Protein AF-A0A9W8Z5F9-F1 (afdb_monomer_lite)

pLDDT: mean 72.18, std 19.33, range [42.44, 94.44]

Structure (mmCIF, N/CA/C/O backbone):
data_AF-A0A9W8Z5F9-F1
#
_entry.id   AF-A0A9W8Z5F9-F1
#
loop_
_atom_site.group_PDB
_atom_site.id
_atom_site.type_symbol
_atom_site.label_atom_id
_atom_site.label_alt_id
_atom_site.label_comp_id
_atom_site.label_asym_id
_atom_site.label_entity_id
_atom_site.label_seq_id
_atom_site.pdbx_PDB_ins_code
_atom_site.Cartn_x
_atom_site.Cartn_y
_atom_site.Cartn_z
_atom_site.occupancy
_atom_site.B_iso_or_equiv
_atom_site.auth_seq_id
_atom_site.auth_comp_id
_atom_site.auth_asym_id
_atom_site.auth_atom_id
_atom_site.pdbx_PDB_model_num
ATOM 1 N N . MET A 1 1 ? -26.462 -37.529 24.131 1.00 51.88 1 MET A N 1
ATOM 2 C CA . MET A 1 1 ? -26.374 -37.390 22.656 1.00 51.88 1 MET A CA 1
ATOM 3 C C . MET A 1 1 ? -26.572 -35.960 22.132 1.00 51.88 1 MET A C 1
ATOM 5 O O . MET A 1 1 ? -26.348 -35.757 20.954 1.00 51.88 1 MET A O 1
ATOM 9 N N . HIS A 1 2 ? -26.964 -34.964 22.943 1.00 52.91 2 HIS A N 1
ATOM 10 C CA . HIS A 1 2 ? -27.103 -33.568 22.470 1.00 52.91 2 HIS A CA 1
ATOM 11 C C . HIS A 1 2 ? -25.850 -32.705 22.719 1.00 52.91 2 HIS A C 1
ATOM 13 O O . HIS A 1 2 ? -25.599 -31.767 21.977 1.00 52.91 2 HIS A O 1
ATOM 19 N N . LEU A 1 3 ? -25.014 -33.065 23.702 1.00 50.72 3 LEU A N 1
ATOM 20 C CA . LEU A 1 3 ? -23.769 -32.345 24.017 1.00 50.72 3 LEU A CA 1
ATOM 21 C C . LEU A 1 3 ? -22.695 -32.469 22.919 1.00 50.72 3 LEU A C 1
ATOM 23 O O . LEU A 1 3 ? -21.922 -31.542 22.722 1.00 50.72 3 LEU A O 1
ATOM 27 N N . LEU A 1 4 ? -22.688 -33.573 22.163 1.00 56.56 4 LEU A N 1
ATOM 28 C CA . LEU A 1 4 ? -21.730 -33.795 21.068 1.00 56.56 4 LEU A CA 1
ATOM 29 C C . LEU A 1 4 ? -22.001 -32.893 19.851 1.00 56.56 4 LEU A C 1
ATOM 31 O O . LEU A 1 4 ? -21.069 -32.516 19.148 1.00 56.56 4 LEU A O 1
ATOM 35 N N . LEU A 1 5 ? -23.263 -32.510 19.626 1.00 57.56 5 LEU A N 1
ATOM 36 C CA . LEU A 1 5 ? -23.649 -31.598 18.543 1.00 57.56 5 LEU A CA 1
ATOM 37 C C . LEU A 1 5 ? -23.228 -30.152 18.844 1.00 57.56 5 LEU A C 1
ATOM 39 O O . LEU A 1 5 ? -22.833 -29.426 17.936 1.00 57.56 5 LEU A O 1
ATOM 43 N N . VAL A 1 6 ? -23.249 -29.753 20.120 1.00 59.44 6 VAL A N 1
ATOM 44 C CA . VAL A 1 6 ? -22.841 -28.407 20.561 1.00 59.44 6 VAL A CA 1
ATOM 45 C C . VAL A 1 6 ? -21.332 -28.197 20.384 1.00 59.44 6 VAL A C 1
ATOM 47 O O . VAL A 1 6 ? -20.910 -27.123 19.965 1.00 59.44 6 VAL A O 1
ATOM 50 N N . SER A 1 7 ? -20.517 -29.232 20.615 1.00 55.00 7 SER A N 1
ATOM 51 C CA . SER A 1 7 ? -19.066 -29.183 20.383 1.00 55.00 7 SER A CA 1
ATOM 52 C C . SER A 1 7 ? -18.693 -29.090 18.899 1.00 55.00 7 SER A C 1
ATOM 54 O O . SER A 1 7 ? -17.702 -28.449 18.563 1.00 55.00 7 SER A O 1
ATOM 56 N N . LEU A 1 8 ? -19.494 -29.683 18.005 1.00 57.38 8 LEU A N 1
ATOM 57 C CA . LEU A 1 8 ? -19.248 -29.635 16.560 1.00 57.38 8 LEU A CA 1
ATOM 58 C C . LEU A 1 8 ? -19.583 -28.258 15.957 1.00 57.38 8 LEU A C 1
ATOM 60 O O . LEU A 1 8 ? -18.901 -27.804 15.044 1.00 57.38 8 LEU A O 1
ATOM 64 N N . LEU A 1 9 ? -20.585 -27.561 16.503 1.00 57.22 9 LEU A N 1
ATOM 65 C CA . LEU A 1 9 ? -20.973 -26.213 16.066 1.00 57.22 9 LEU A CA 1
ATOM 66 C C . LEU A 1 9 ? -19.953 -25.130 16.458 1.00 57.22 9 LEU A C 1
ATOM 68 O O . LEU A 1 9 ? -19.829 -24.132 15.752 1.00 57.22 9 LEU A O 1
ATOM 72 N N . LEU A 1 10 ? -19.193 -25.327 17.540 1.00 56.69 10 LEU A N 1
ATOM 73 C CA . LEU A 1 10 ? -18.171 -24.371 17.990 1.00 56.69 10 LEU A CA 1
ATOM 74 C C . LEU A 1 10 ? -16.833 -24.509 17.234 1.00 56.69 10 LEU A C 1
ATOM 76 O O . LEU A 1 10 ? -15.991 -23.618 17.305 1.00 56.69 10 LEU A O 1
ATOM 80 N N . ALA A 1 11 ? -16.656 -25.601 16.480 1.00 54.75 11 ALA A N 1
ATOM 81 C CA . ALA A 1 11 ? -15.478 -25.874 15.657 1.00 54.75 11 ALA A CA 1
ATOM 82 C C . ALA A 1 11 ? -15.567 -25.290 14.236 1.00 54.75 11 ALA A C 1
ATOM 84 O O . ALA A 1 11 ? -14.643 -25.475 13.443 1.00 54.75 11 ALA A O 1
ATOM 85 N N . VAL A 1 12 ? -16.620 -24.523 13.918 1.00 59.75 12 VAL A N 1
ATOM 86 C CA . VAL A 1 12 ? -16.607 -23.582 12.785 1.00 59.75 12 VAL A CA 1
ATOM 87 C C . VAL A 1 12 ? -15.735 -22.389 13.185 1.00 59.75 12 VAL A C 1
ATOM 89 O O . VAL A 1 12 ? -16.183 -21.251 13.330 1.00 59.75 12 VAL A O 1
ATOM 92 N N . ALA A 1 13 ? -14.468 -22.701 13.458 1.00 56.81 13 ALA A N 1
ATOM 93 C CA . ALA A 1 13 ? -13.400 -21.754 13.634 1.00 56.81 13 ALA A CA 1
ATOM 94 C C . ALA A 1 13 ? -13.465 -20.815 12.438 1.00 56.81 13 ALA A C 1
ATOM 96 O O . ALA A 1 13 ? -13.496 -21.245 11.283 1.00 56.81 13 ALA A O 1
ATOM 97 N N . ARG A 1 14 ? -13.574 -19.528 12.743 1.00 58.22 14 ARG A N 1
ATOM 98 C CA . ARG A 1 14 ? -13.502 -18.449 11.774 1.00 58.22 14 ARG A CA 1
ATOM 99 C C . ARG A 1 14 ? -12.182 -18.624 11.020 1.00 58.22 14 ARG A C 1
ATOM 101 O O . ARG A 1 14 ? -11.148 -18.179 11.502 1.00 58.22 14 ARG A O 1
ATOM 108 N N . LEU A 1 15 ? -12.206 -19.275 9.857 1.00 53.12 15 LEU A N 1
ATOM 109 C CA . LEU A 1 15 ? -11.176 -19.085 8.846 1.00 53.12 15 LEU A CA 1
ATOM 110 C C . LEU A 1 15 ? -11.354 -17.643 8.376 1.00 53.12 15 LEU A C 1
ATOM 112 O O . LEU A 1 15 ? -12.019 -17.367 7.381 1.00 53.12 15 LEU A O 1
ATOM 116 N N . THR A 1 16 ? -10.828 -16.693 9.145 1.00 55.25 16 THR A N 1
ATOM 117 C CA . THR A 1 16 ? -10.480 -15.399 8.586 1.00 55.25 16 THR A CA 1
ATOM 118 C C . THR A 1 16 ? -9.323 -15.710 7.658 1.00 55.25 16 THR A C 1
ATOM 120 O O . THR A 1 16 ? -8.189 -15.853 8.109 1.00 55.25 16 THR A O 1
ATOM 123 N N . ALA A 1 17 ? -9.623 -15.934 6.378 1.00 56.25 17 ALA A N 1
ATOM 124 C CA . ALA A 1 17 ? -8.596 -15.860 5.360 1.00 56.25 17 ALA A CA 1
ATOM 125 C C . ALA A 1 17 ? -7.916 -14.508 5.581 1.00 56.25 17 ALA A C 1
ATOM 127 O O . ALA A 1 17 ? -8.574 -13.471 5.472 1.00 56.25 17 ALA A O 1
ATOM 128 N N . ALA A 1 18 ? -6.657 -14.525 6.019 1.00 58.38 18 ALA A N 1
ATOM 129 C CA . ALA A 1 18 ? -5.832 -13.337 5.980 1.00 58.38 18 ALA A CA 1
ATOM 130 C C . ALA A 1 18 ? -5.768 -12.978 4.499 1.00 58.38 18 ALA A C 1
ATOM 132 O O . ALA A 1 18 ? -5.139 -13.670 3.704 1.00 58.38 18 ALA A O 1
ATOM 133 N N . THR A 1 19 ? -6.581 -12.009 4.094 1.00 67.88 19 THR A N 1
ATOM 134 C CA . THR A 1 19 ? -6.520 -11.487 2.742 1.00 67.88 19 THR A CA 1
ATOM 135 C C . THR A 1 19 ? -5.245 -10.677 2.704 1.00 67.88 19 THR A C 1
ATOM 137 O O . THR A 1 19 ? -5.219 -9.570 3.247 1.00 67.88 19 THR A O 1
ATOM 140 N N . ASP A 1 20 ? -4.194 -11.259 2.138 1.00 82.19 20 ASP A N 1
ATOM 141 C CA . ASP A 1 20 ? -2.972 -10.530 1.842 1.00 82.19 20 ASP A CA 1
ATOM 142 C C . ASP A 1 20 ? -3.344 -9.275 1.045 1.00 82.19 20 ASP A C 1
ATOM 144 O O . ASP A 1 20 ? -4.015 -9.340 0.009 1.00 82.19 20 ASP A O 1
ATOM 148 N N . ILE A 1 21 ? -2.992 -8.111 1.590 1.00 91.31 21 ILE A N 1
ATOM 149 C CA . ILE A 1 21 ? -3.290 -6.820 0.976 1.00 91.31 21 ILE A CA 1
ATOM 150 C C . ILE A 1 21 ? -2.094 -6.415 0.127 1.00 91.31 21 ILE A C 1
ATOM 152 O O . ILE A 1 21 ? -0.997 -6.272 0.648 1.00 91.31 21 ILE A O 1
ATOM 156 N N . SER A 1 22 ? -2.308 -6.200 -1.166 1.00 94.12 22 SER A N 1
ATOM 157 C CA . SER A 1 22 ? -1.340 -5.613 -2.095 1.00 94.12 22 SER A CA 1
ATOM 158 C C . SER A 1 22 ? -1.795 -4.213 -2.519 1.00 94.12 22 SER A C 1
ATOM 160 O O . SER A 1 22 ? -2.928 -3.803 -2.254 1.00 94.12 22 SER A O 1
ATOM 162 N N . LEU A 1 23 ? -0.956 -3.480 -3.255 1.00 92.50 23 LEU A N 1
ATOM 163 C CA . LEU A 1 23 ? -1.365 -2.207 -3.871 1.00 92.50 23 LEU A CA 1
ATOM 164 C C . LEU A 1 23 ? -2.527 -2.396 -4.860 1.00 92.50 23 LEU A C 1
ATOM 166 O O . LEU A 1 23 ? -3.389 -1.526 -4.995 1.00 92.50 23 LEU A O 1
ATOM 170 N N . SER A 1 24 ? -2.599 -3.562 -5.503 1.00 92.81 24 SER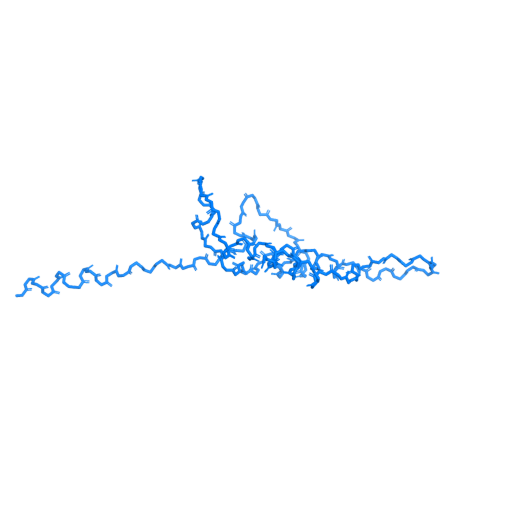 A N 1
ATOM 171 C CA . SER A 1 24 ? -3.721 -3.933 -6.355 1.00 92.81 24 SER A CA 1
ATOM 172 C C . SER A 1 24 ? -5.019 -4.185 -5.588 1.00 92.81 24 SER A C 1
ATOM 174 O O . SER A 1 24 ? -6.066 -4.226 -6.218 1.00 92.81 24 SER A O 1
ATOM 176 N N . SER A 1 25 ? -5.026 -4.309 -4.258 1.00 92.06 25 SER A N 1
ATOM 177 C CA . SER A 1 25 ? -6.265 -4.483 -3.483 1.00 92.06 25 SER A CA 1
ATOM 178 C C . SER A 1 25 ? -7.121 -3.214 -3.392 1.00 92.06 25 SER A C 1
ATOM 180 O O . SER A 1 25 ? -8.317 -3.311 -3.109 1.00 92.06 25 SER A O 1
ATOM 182 N N . PHE A 1 26 ? -6.552 -2.041 -3.672 1.00 90.75 26 PHE A N 1
ATOM 183 C CA . PHE A 1 26 ? -7.230 -0.751 -3.544 1.00 90.75 26 PHE A CA 1
ATOM 184 C C . PHE A 1 26 ? -7.946 -0.327 -4.833 1.00 90.75 26 PHE A C 1
ATOM 186 O O . PHE A 1 26 ? -7.565 -0.704 -5.941 1.00 90.75 26 PHE A O 1
ATOM 193 N N . THR A 1 27 ? -9.015 0.460 -4.687 1.00 89.88 27 THR A N 1
ATOM 194 C CA . THR A 1 27 ? -9.774 1.034 -5.808 1.00 89.88 27 THR A CA 1
ATOM 195 C C . THR A 1 27 ? -9.711 2.562 -5.784 1.00 89.88 27 THR A C 1
ATOM 197 O O . THR A 1 27 ? -9.930 3.132 -4.713 1.00 89.88 27 THR A O 1
ATOM 200 N N . PRO A 1 28 ? -9.515 3.231 -6.938 1.00 89.69 28 PRO A N 1
ATOM 201 C CA . PRO A 1 28 ? -9.401 2.663 -8.290 1.00 89.69 28 PRO A CA 1
ATOM 202 C C . PRO A 1 28 ? -8.083 1.906 -8.528 1.00 89.69 28 PRO A C 1
ATOM 204 O O . PRO A 1 28 ? -7.086 2.157 -7.857 1.00 89.69 28 PRO A O 1
ATOM 207 N N . ARG A 1 29 ? -8.106 0.957 -9.472 1.00 91.00 29 ARG A N 1
ATOM 208 C CA . ARG A 1 29 ? -6.945 0.131 -9.843 1.00 91.00 29 ARG A CA 1
ATOM 209 C C . ARG A 1 29 ? -6.185 0.765 -11.004 1.00 91.00 29 ARG A C 1
ATOM 211 O O . ARG A 1 29 ? -6.775 1.494 -11.798 1.00 91.00 29 ARG A O 1
ATOM 218 N N . ILE A 1 30 ? -4.891 0.475 -11.084 1.00 88.19 30 ILE A N 1
ATOM 219 C CA . ILE A 1 30 ? -4.030 0.881 -12.195 1.00 88.19 30 ILE A CA 1
ATOM 220 C C . ILE A 1 30 ? -3.817 -0.337 -13.093 1.00 88.19 30 ILE A C 1
ATOM 222 O O . ILE A 1 30 ? -3.421 -1.401 -12.620 1.00 88.19 30 ILE A O 1
ATOM 226 N N . ASP A 1 31 ? -4.065 -0.160 -14.386 1.00 87.25 31 ASP A N 1
ATOM 227 C CA . ASP A 1 31 ? -3.857 -1.169 -15.424 1.00 87.25 31 ASP A CA 1
ATOM 228 C C . ASP A 1 31 ? -2.714 -0.755 -16.361 1.00 87.25 31 ASP A C 1
ATOM 230 O O . ASP A 1 31 ? -2.258 0.388 -16.340 1.00 87.25 31 ASP A O 1
ATOM 234 N N . ASN A 1 32 ? -2.263 -1.683 -17.212 1.00 87.31 32 ASN A N 1
ATOM 235 C CA . ASN A 1 32 ? -1.166 -1.478 -18.174 1.00 87.31 32 ASN A CA 1
ATOM 236 C C . ASN A 1 32 ? 0.170 -1.079 -17.526 1.00 87.31 32 ASN A C 1
ATOM 238 O O . ASN A 1 32 ? 0.984 -0.394 -18.139 1.00 87.31 32 ASN A O 1
ATOM 242 N N . LEU A 1 33 ? 0.401 -1.538 -16.294 1.00 85.00 33 LEU A N 1
ATOM 243 C CA . LEU A 1 33 ? 1.688 -1.379 -15.636 1.00 85.00 33 LEU A CA 1
ATOM 244 C C . LEU A 1 33 ? 2.763 -2.199 -16.364 1.00 85.00 33 LEU A C 1
ATOM 246 O O . LEU A 1 33 ? 2.510 -3.374 -16.698 1.00 85.00 33 LEU A O 1
ATOM 250 N N . PRO A 1 34 ? 3.958 -1.620 -16.544 1.00 86.38 34 PRO A N 1
ATOM 251 C CA . PRO A 1 34 ? 5.127 -2.363 -16.975 1.00 86.38 34 PRO A CA 1
ATOM 252 C C . PRO A 1 34 ? 5.441 -3.553 -16.061 1.00 86.38 34 PRO A C 1
ATOM 254 O O . PRO A 1 34 ? 4.921 -3.646 -14.945 1.00 86.38 34 PRO A O 1
ATOM 257 N N . SER A 1 35 ? 6.231 -4.524 -16.529 1.00 84.94 35 SER A N 1
ATOM 258 C CA . SER A 1 35 ? 6.388 -5.790 -15.796 1.00 84.94 35 SER A CA 1
ATOM 259 C C . SER A 1 35 ? 7.004 -5.618 -14.410 1.00 84.94 35 SER A C 1
ATOM 261 O O . SER A 1 35 ? 6.531 -6.279 -13.481 1.00 84.94 35 SER A O 1
ATOM 263 N N . ALA A 1 36 ? 7.990 -4.729 -14.257 1.00 84.06 36 ALA A N 1
ATOM 264 C CA . ALA A 1 36 ? 8.637 -4.463 -12.973 1.00 84.06 36 ALA A CA 1
ATOM 265 C C . ALA A 1 36 ? 7.645 -3.826 -11.986 1.00 84.06 36 ALA A C 1
ATOM 267 O O . ALA A 1 36 ? 7.395 -4.355 -10.899 1.00 84.06 36 ALA A O 1
ATOM 268 N N . CYS A 1 37 ? 6.951 -2.775 -12.426 1.00 85.88 37 CYS A N 1
ATOM 269 C CA . CYS A 1 37 ? 5.897 -2.118 -11.657 1.00 85.88 37 CYS A CA 1
ATOM 270 C C . CYS A 1 37 ? 4.754 -3.074 -11.288 1.00 85.88 37 CYS A C 1
ATOM 272 O O . CYS A 1 37 ? 4.235 -3.032 -10.174 1.00 85.88 37 CYS A O 1
ATOM 274 N N . ARG A 1 38 ? 4.346 -3.956 -12.211 1.00 90.44 38 ARG A N 1
ATOM 275 C CA . ARG A 1 38 ? 3.256 -4.917 -11.994 1.00 90.44 38 ARG A CA 1
ATOM 276 C C . ARG A 1 38 ? 3.612 -5.957 -10.938 1.00 90.44 38 ARG A C 1
ATOM 278 O O . ARG A 1 38 ? 2.730 -6.344 -10.168 1.00 90.44 38 ARG A O 1
ATOM 285 N N . ALA A 1 39 ? 4.870 -6.396 -10.893 1.00 90.12 39 ALA A N 1
ATOM 286 C CA . ALA A 1 39 ? 5.346 -7.282 -9.839 1.00 90.12 39 ALA A CA 1
ATOM 287 C C . ALA A 1 39 ? 5.138 -6.616 -8.473 1.00 90.12 39 ALA A C 1
ATOM 289 O O . ALA A 1 39 ? 4.369 -7.129 -7.668 1.00 90.12 39 ALA A O 1
ATOM 290 N N . VAL A 1 40 ? 5.681 -5.411 -8.271 1.00 91.25 40 VAL A N 1
ATOM 291 C CA . VAL A 1 40 ? 5.515 -4.647 -7.021 1.00 91.25 40 VAL A CA 1
ATOM 292 C C . VAL A 1 40 ? 4.040 -4.386 -6.700 1.00 91.25 40 VAL A C 1
ATOM 294 O O . VAL A 1 40 ? 3.603 -4.578 -5.569 1.00 91.25 40 VAL A O 1
ATOM 297 N N . TYR A 1 41 ? 3.241 -4.007 -7.698 1.00 92.12 41 TYR A N 1
ATOM 298 C CA . TYR A 1 41 ? 1.823 -3.684 -7.533 1.00 92.12 41 TYR A CA 1
ATOM 299 C C . TYR A 1 41 ? 0.973 -4.864 -7.031 1.00 92.12 41 TYR A C 1
ATOM 301 O O . TYR A 1 41 ? -0.055 -4.666 -6.380 1.00 92.12 41 TYR A O 1
ATOM 309 N N . THR A 1 42 ? 1.391 -6.097 -7.326 1.00 92.75 42 THR A N 1
ATOM 310 C CA . THR A 1 42 ? 0.672 -7.323 -6.943 1.00 92.75 42 THR A CA 1
ATOM 311 C C . THR A 1 42 ? 1.303 -8.070 -5.770 1.00 92.75 42 THR A C 1
ATOM 313 O O . THR A 1 42 ? 0.695 -9.015 -5.269 1.00 92.75 42 THR A O 1
ATOM 316 N N . THR A 1 43 ? 2.459 -7.620 -5.285 1.00 92.88 43 THR A N 1
ATOM 317 C CA . THR A 1 43 ? 3.121 -8.182 -4.106 1.00 92.88 43 THR A CA 1
ATOM 318 C C . THR A 1 43 ? 2.307 -7.910 -2.832 1.00 92.88 43 THR A C 1
ATOM 320 O O . THR A 1 43 ? 1.884 -6.770 -2.608 1.00 92.88 43 THR A O 1
ATOM 323 N N . PRO A 1 44 ? 2.086 -8.930 -1.980 1.00 94.00 44 PRO A N 1
ATOM 324 C CA . PRO A 1 44 ? 1.555 -8.747 -0.633 1.00 94.00 44 PRO A CA 1
ATOM 325 C C . PRO A 1 44 ? 2.373 -7.748 0.194 1.00 94.00 44 PRO A C 1
ATOM 327 O O . PRO A 1 44 ? 3.600 -7.797 0.216 1.00 94.00 44 PRO A O 1
ATOM 330 N N . ILE A 1 45 ? 1.695 -6.854 0.907 1.00 93.81 45 ILE A N 1
ATOM 331 C CA . ILE A 1 45 ? 2.317 -5.928 1.851 1.00 93.81 45 ILE A CA 1
ATOM 332 C C . ILE A 1 45 ? 2.399 -6.631 3.206 1.00 93.81 45 ILE A C 1
ATOM 334 O O . ILE A 1 45 ? 1.419 -6.711 3.951 1.00 93.81 45 ILE A O 1
ATOM 338 N N . ASP A 1 46 ? 3.588 -7.137 3.522 1.00 91.19 46 ASP A N 1
ATOM 339 C CA . ASP A 1 46 ? 3.859 -7.840 4.774 1.00 91.19 46 ASP A CA 1
ATOM 340 C C . ASP A 1 46 ? 3.435 -7.030 6.005 1.00 91.19 46 ASP A C 1
ATOM 342 O O . ASP A 1 46 ? 3.886 -5.902 6.216 1.00 91.19 46 ASP A O 1
ATOM 346 N N . GLY A 1 47 ? 2.640 -7.655 6.873 1.00 90.62 47 GLY A N 1
ATOM 347 C CA . GLY A 1 47 ? 2.198 -7.061 8.136 1.00 90.62 47 GLY A CA 1
ATOM 348 C C . GLY A 1 47 ? 0.917 -6.233 8.037 1.00 90.62 47 GLY A C 1
ATOM 349 O O . GLY A 1 47 ? 0.428 -5.794 9.074 1.00 90.62 47 GLY A O 1
ATOM 350 N N . CYS A 1 48 ? 0.352 -6.057 6.841 1.00 92.50 48 CYS A N 1
ATOM 351 C CA . CYS A 1 48 ? -0.955 -5.436 6.661 1.00 92.50 48 CYS A CA 1
ATOM 352 C C . CYS A 1 48 ? -2.084 -6.470 6.596 1.00 92.50 48 CYS A C 1
ATOM 354 O O . CYS A 1 48 ? -2.005 -7.464 5.876 1.00 92.50 48 CYS A O 1
ATOM 356 N N . ALA A 1 49 ? -3.181 -6.188 7.292 1.00 91.12 49 ALA A N 1
ATOM 357 C CA . ALA A 1 49 ? -4.443 -6.905 7.191 1.00 91.12 49 ALA A CA 1
ATOM 358 C C . ALA A 1 49 ? -5.548 -5.980 6.659 1.00 91.12 49 ALA A C 1
ATOM 360 O O . ALA A 1 49 ? -5.480 -4.759 6.768 1.00 91.12 49 ALA A O 1
ATOM 361 N N . ALA A 1 50 ? -6.636 -6.552 6.133 1.00 89.44 50 ALA A N 1
ATOM 362 C CA . ALA A 1 50 ? -7.780 -5.765 5.652 1.00 89.44 50 ALA A CA 1
ATOM 363 C C . ALA A 1 50 ? -8.365 -4.821 6.721 1.00 89.44 50 ALA A C 1
ATOM 365 O O . ALA A 1 50 ? -8.884 -3.753 6.401 1.00 89.44 50 ALA A O 1
ATOM 366 N N . THR A 1 51 ? -8.274 -5.202 7.998 1.00 89.75 51 THR A N 1
ATOM 367 C CA . THR A 1 51 ? -8.751 -4.396 9.126 1.00 89.75 51 THR A CA 1
ATOM 368 C C . THR A 1 51 ? -7.956 -3.111 9.330 1.00 89.75 51 THR A C 1
ATOM 370 O O . THR A 1 51 ? -8.522 -2.158 9.856 1.00 89.75 51 THR A O 1
ATOM 373 N N . ASP A 1 52 ? -6.697 -3.048 8.879 1.00 91.88 52 ASP A N 1
ATOM 374 C CA . ASP A 1 52 ? -5.881 -1.826 8.922 1.00 91.88 52 ASP A CA 1
ATOM 375 C C . ASP A 1 52 ? -6.411 -0.730 7.983 1.00 91.88 52 ASP A C 1
ATOM 377 O O . ASP A 1 52 ? -6.070 0.437 8.154 1.00 91.88 52 ASP A O 1
ATOM 381 N N . PHE A 1 53 ? -7.265 -1.092 7.017 1.00 91.06 53 PHE A N 1
ATOM 382 C CA . PHE A 1 53 ? -7.844 -0.185 6.018 1.00 91.06 53 PHE A CA 1
ATOM 383 C C . PHE A 1 53 ? -9.361 -0.006 6.168 1.00 91.06 53 PHE A C 1
ATOM 385 O O . PHE A 1 53 ? -10.015 0.564 5.291 1.00 91.06 53 PHE A O 1
ATOM 392 N N . ALA A 1 54 ? -9.954 -0.496 7.260 1.00 90.44 54 ALA A N 1
ATOM 393 C CA . ALA A 1 54 ? -11.362 -0.248 7.542 1.00 90.44 54 ALA A CA 1
ATOM 394 C C . ALA A 1 54 ? -11.604 1.247 7.824 1.00 90.44 54 ALA A C 1
ATOM 396 O O . ALA A 1 54 ? -10.734 1.959 8.324 1.00 90.44 54 ALA A O 1
ATOM 397 N N . ALA A 1 55 ? -12.805 1.743 7.521 1.00 90.06 55 ALA A N 1
ATOM 398 C CA . ALA A 1 55 ? -13.141 3.142 7.769 1.00 90.06 55 ALA A CA 1
ATOM 399 C C . ALA A 1 55 ? -12.974 3.494 9.261 1.00 90.06 55 ALA A C 1
ATOM 401 O O . ALA A 1 55 ? -13.580 2.861 10.125 1.00 90.06 55 ALA A O 1
ATOM 402 N N . GLY A 1 56 ? -12.156 4.509 9.551 1.00 91.06 56 GLY A N 1
ATOM 403 C CA . GLY A 1 56 ? -11.843 4.933 10.920 1.00 91.06 56 GLY A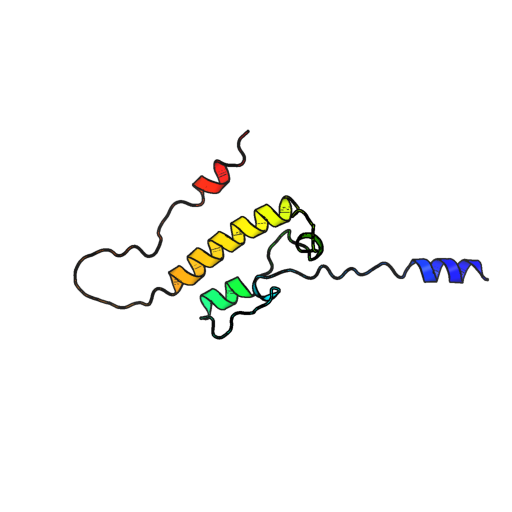 CA 1
ATOM 404 C C . GLY A 1 56 ? -10.820 4.057 11.654 1.00 91.06 56 GLY A C 1
ATOM 405 O O . GLY A 1 56 ? -10.611 4.270 12.846 1.00 91.06 56 GLY A O 1
ATOM 406 N N . ALA A 1 57 ? -10.193 3.088 10.980 1.00 89.56 57 ALA A N 1
ATOM 407 C CA . ALA A 1 57 ? -9.096 2.315 11.547 1.00 89.56 57 ALA A CA 1
ATOM 408 C C . ALA A 1 57 ? -7.801 3.138 11.620 1.00 89.56 57 ALA A C 1
ATOM 410 O O . AL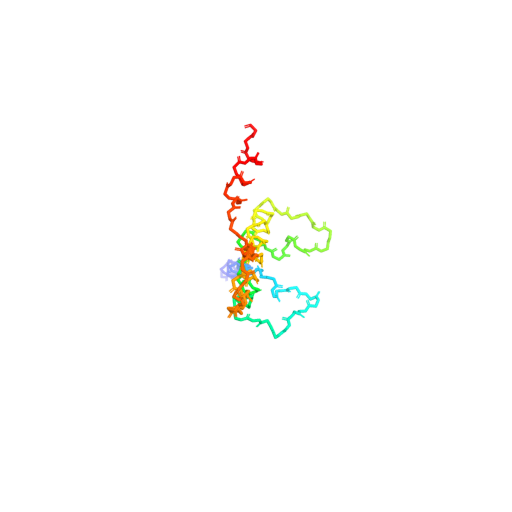A A 1 57 ? -7.540 4.003 10.783 1.00 89.56 57 ALA A O 1
ATOM 411 N N . THR A 1 58 ? -6.970 2.809 12.608 1.00 92.69 58 THR A N 1
ATOM 412 C CA . THR A 1 58 ? -5.561 3.206 12.653 1.00 92.69 58 THR A CA 1
ATOM 413 C C . THR A 1 58 ? -4.734 2.000 12.234 1.00 92.69 58 THR A C 1
ATOM 415 O O . THR A 1 58 ? -4.932 0.915 12.785 1.00 92.69 58 THR A O 1
ATOM 418 N N . CYS A 1 59 ? -3.813 2.178 11.287 1.00 91.06 59 CYS A N 1
ATOM 419 C CA . CYS A 1 59 ? -2.934 1.096 10.858 1.00 91.06 59 CYS A CA 1
ATOM 420 C C . CYS A 1 59 ? -2.088 0.584 12.030 1.00 91.06 59 CYS A C 1
ATOM 422 O O . CYS A 1 59 ? -1.535 1.360 12.814 1.00 91.06 59 CYS A O 1
ATOM 424 N N . SER A 1 60 ? -1.964 -0.735 12.124 1.00 93.19 60 SER A N 1
ATOM 425 C CA . SER A 1 60 ? -1.028 -1.398 13.019 1.00 93.19 60 SER A CA 1
ATOM 426 C C . SER A 1 60 ? 0.417 -1.015 12.692 1.00 93.19 60 SER A C 1
ATOM 428 O O . SER A 1 60 ? 0.761 -0.668 11.559 1.00 93.19 60 SER A O 1
ATOM 430 N N . VAL A 1 61 ? 1.296 -1.117 13.691 1.00 94.31 61 VAL A N 1
ATOM 431 C CA . VAL A 1 61 ? 2.732 -0.823 13.534 1.00 94.31 61 VAL A CA 1
ATOM 432 C C . VAL A 1 61 ? 3.368 -1.732 12.479 1.00 94.31 61 VAL A C 1
ATOM 434 O O . VAL A 1 61 ? 4.213 -1.291 11.705 1.00 94.31 61 VAL A O 1
ATOM 437 N N . GLN A 1 62 ? 2.931 -2.992 12.405 1.00 92.56 62 GLN A N 1
ATOM 438 C CA . GLN A 1 62 ? 3.407 -3.941 11.403 1.00 92.56 62 GLN A CA 1
ATOM 439 C C . GLN A 1 62 ? 3.012 -3.502 9.991 1.00 92.56 62 GLN A C 1
ATOM 441 O O . GLN A 1 62 ? 3.849 -3.540 9.089 1.00 92.56 62 GLN A O 1
ATOM 446 N N . CYS A 1 63 ? 1.775 -3.030 9.811 1.00 93.94 63 CYS A N 1
ATOM 447 C CA . CYS A 1 63 ? 1.324 -2.533 8.520 1.00 93.94 63 CYS A CA 1
ATOM 448 C C . CYS A 1 63 ? 2.064 -1.254 8.113 1.00 93.94 63 CYS A C 1
ATOM 450 O O . CYS A 1 63 ? 2.482 -1.139 6.966 1.00 93.94 63 CYS A O 1
ATOM 452 N N . LEU A 1 64 ? 2.329 -0.331 9.046 1.00 94.44 64 LEU A N 1
ATOM 453 C CA . LEU A 1 64 ? 3.147 0.857 8.768 1.00 94.44 64 LEU A CA 1
ATOM 454 C C . LEU A 1 64 ? 4.552 0.480 8.272 1.00 94.44 64 LEU A C 1
ATOM 456 O O . LEU A 1 64 ? 4.999 0.994 7.248 1.00 94.44 64 LEU A O 1
ATOM 460 N N . ALA A 1 65 ? 5.216 -0.477 8.925 1.00 93.50 65 ALA A N 1
ATOM 461 C CA . ALA A 1 65 ? 6.515 -0.979 8.474 1.00 93.50 65 ALA A CA 1
ATOM 462 C C . ALA A 1 65 ? 6.441 -1.675 7.098 1.00 93.50 65 ALA A C 1
ATOM 464 O O . ALA A 1 65 ? 7.373 -1.590 6.296 1.00 93.50 65 ALA A O 1
ATOM 465 N N . GLY A 1 66 ? 5.339 -2.370 6.800 1.00 92.50 66 GLY A N 1
ATOM 466 C CA . GLY A 1 66 ? 5.056 -2.915 5.469 1.00 92.50 66 GLY A CA 1
ATOM 467 C C . GLY A 1 66 ? 4.903 -1.827 4.404 1.00 92.50 66 GLY A C 1
ATOM 468 O O . GLY A 1 66 ? 5.517 -1.917 3.341 1.00 92.50 66 GLY A O 1
ATOM 469 N N . LEU A 1 67 ? 4.147 -0.771 4.710 1.00 93.50 67 LEU A N 1
ATOM 470 C CA . LEU A 1 67 ? 3.894 0.360 3.813 1.00 93.50 67 LEU A CA 1
ATOM 471 C C . LEU A 1 67 ? 5.172 1.136 3.469 1.00 93.50 67 LEU A C 1
ATOM 473 O O . LEU A 1 67 ? 5.363 1.518 2.316 1.00 93.50 67 LEU A O 1
ATOM 477 N N . VAL A 1 68 ? 6.077 1.319 4.433 1.00 93.38 68 VAL A N 1
ATOM 478 C CA . VAL A 1 68 ? 7.387 1.935 4.168 1.00 93.38 68 VAL A CA 1
ATOM 479 C C . VAL A 1 68 ? 8.200 1.074 3.198 1.00 93.38 68 VAL A C 1
ATOM 481 O O . VAL A 1 68 ? 8.717 1.583 2.204 1.00 93.38 68 VAL A O 1
ATOM 484 N N . ARG A 1 69 ? 8.265 -0.244 3.431 1.00 91.50 69 ARG A N 1
ATOM 485 C CA . ARG A 1 69 ? 9.019 -1.174 2.574 1.00 91.50 69 ARG A CA 1
ATOM 486 C C . ARG A 1 69 ? 8.476 -1.227 1.147 1.00 91.50 69 ARG A C 1
ATOM 488 O O . ARG A 1 69 ? 9.254 -1.095 0.206 1.00 91.50 69 ARG A O 1
ATOM 495 N N . ILE A 1 70 ? 7.160 -1.367 0.970 1.00 92.19 70 ILE A N 1
ATOM 496 C CA . ILE A 1 70 ? 6.570 -1.395 -0.377 1.00 92.19 70 ILE A CA 1
ATOM 497 C C . ILE A 1 70 ? 6.720 -0.040 -1.083 1.00 92.19 70 ILE A C 1
ATOM 499 O O . ILE A 1 70 ? 6.880 -0.010 -2.299 1.00 92.19 70 ILE A O 1
ATOM 503 N N . GLY A 1 71 ? 6.748 1.076 -0.343 1.00 89.19 71 GLY A N 1
ATOM 504 C CA . GLY A 1 71 ? 7.039 2.402 -0.894 1.00 89.19 71 GLY A CA 1
ATOM 505 C C . GLY A 1 71 ? 8.426 2.487 -1.536 1.00 89.19 71 GLY A C 1
ATOM 506 O O . GLY A 1 71 ? 8.569 3.058 -2.616 1.00 89.19 71 GLY A O 1
ATOM 507 N N . VAL A 1 72 ? 9.430 1.845 -0.930 1.00 87.31 72 VAL A N 1
ATOM 508 C CA . VAL A 1 72 ? 10.766 1.711 -1.530 1.00 87.31 72 VAL A CA 1
ATOM 509 C C . VAL A 1 72 ? 10.698 0.885 -2.811 1.00 87.31 72 VAL A C 1
ATOM 511 O O . VAL A 1 72 ? 11.213 1.322 -3.834 1.00 87.31 72 VAL A O 1
ATOM 514 N N . SER A 1 73 ? 10.007 -0.258 -2.792 1.00 85.94 73 SER A N 1
ATOM 515 C CA . SER A 1 73 ? 9.859 -1.108 -3.980 1.00 85.94 73 SER A CA 1
ATOM 516 C C . SER A 1 73 ? 9.120 -0.420 -5.127 1.00 85.94 73 SER A C 1
ATOM 518 O O . SER A 1 73 ? 9.427 -0.674 -6.285 1.00 85.94 73 SER A O 1
ATOM 520 N N . VAL A 1 74 ? 8.147 0.449 -4.834 1.00 87.81 74 VAL A N 1
ATOM 521 C CA . VAL A 1 74 ? 7.479 1.260 -5.863 1.00 87.81 74 VAL A CA 1
ATOM 522 C C . VAL A 1 74 ? 8.467 2.231 -6.488 1.00 87.81 74 VAL A C 1
ATOM 524 O O . VAL A 1 74 ? 8.466 2.382 -7.699 1.00 87.81 74 VAL A O 1
ATOM 527 N N . LYS A 1 75 ? 9.330 2.867 -5.697 1.00 83.19 75 LYS A N 1
ATOM 528 C CA . LYS A 1 75 ? 10.350 3.758 -6.248 1.00 83.19 75 LYS A CA 1
ATOM 529 C C . LYS A 1 75 ? 11.314 2.982 -7.153 1.00 83.19 75 LYS A C 1
ATOM 531 O O . LYS A 1 75 ? 11.419 3.288 -8.332 1.00 83.19 75 LYS A O 1
ATOM 536 N N . THR A 1 76 ? 11.899 1.898 -6.645 1.00 77.00 76 THR A N 1
ATOM 537 C CA . THR A 1 76 ? 12.890 1.115 -7.398 1.00 77.00 76 THR A CA 1
ATOM 538 C C . THR A 1 76 ? 12.296 0.409 -8.612 1.00 77.00 76 THR A C 1
ATOM 540 O O . THR A 1 76 ? 12.882 0.441 -9.677 1.00 77.00 76 THR A O 1
ATOM 543 N N . GLY A 1 77 ? 11.111 -0.197 -8.499 1.00 73.19 77 GLY A N 1
ATOM 544 C CA . GLY A 1 77 ? 10.496 -0.927 -9.612 1.00 73.19 77 GLY A CA 1
ATOM 545 C C . GLY A 1 77 ? 10.026 -0.028 -10.758 1.00 73.19 77 GLY A C 1
ATOM 546 O O . GLY A 1 77 ? 9.749 -0.533 -11.840 1.00 73.19 77 GLY A O 1
ATOM 547 N N . PHE A 1 78 ? 9.903 1.279 -10.519 1.00 68.94 78 PHE A N 1
ATOM 548 C CA . PHE A 1 78 ? 9.679 2.279 -11.562 1.00 68.94 78 PHE A CA 1
ATOM 549 C C . PHE A 1 78 ? 11.001 2.891 -12.059 1.00 68.94 78 PHE A C 1
ATOM 551 O O . PHE A 1 78 ? 11.068 3.270 -13.224 1.00 68.94 78 PHE A O 1
ATOM 558 N N . ASP A 1 79 ? 12.047 2.923 -11.226 1.00 62.78 79 ASP A N 1
ATOM 559 C CA . ASP A 1 79 ? 13.404 3.334 -11.615 1.00 62.78 79 ASP A CA 1
ATOM 560 C C . ASP A 1 79 ? 14.110 2.264 -12.484 1.00 62.78 79 ASP A C 1
ATOM 562 O O . ASP A 1 79 ? 14.814 2.616 -13.426 1.00 62.78 79 ASP A O 1
ATOM 566 N N . A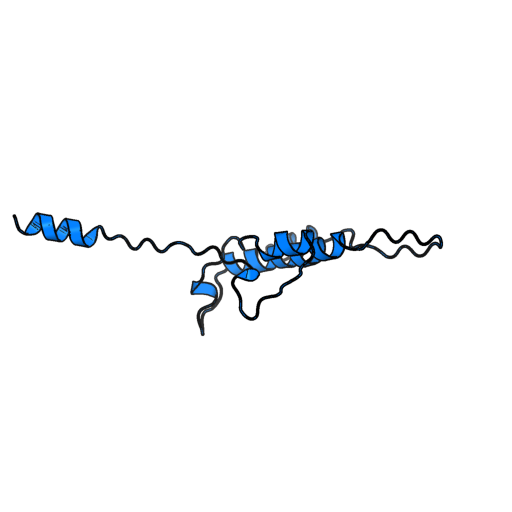SP A 1 80 ? 13.868 0.967 -12.248 1.00 55.91 80 ASP A N 1
ATOM 567 C CA . ASP A 1 80 ? 14.394 -0.154 -13.055 1.00 55.91 80 ASP A CA 1
ATOM 568 C C . ASP A 1 80 ? 13.838 -0.157 -14.495 1.00 55.91 80 ASP A C 1
ATOM 570 O O . ASP A 1 80 ? 14.411 -0.769 -15.395 1.00 55.91 80 ASP A O 1
ATOM 574 N N . GLU A 1 81 ? 12.714 0.531 -14.717 1.00 54.69 81 GLU A N 1
ATOM 575 C CA . GLU A 1 81 ? 12.100 0.749 -16.030 1.00 54.69 81 GLU A CA 1
ATOM 576 C C . GLU A 1 81 ? 12.495 2.120 -16.626 1.00 54.69 81 GLU A C 1
ATOM 578 O O . GLU A 1 81 ? 11.807 2.659 -17.495 1.00 54.69 81 GLU A O 1
ATOM 583 N N . CYS A 1 82 ? 13.607 2.715 -16.173 1.00 53.47 82 CYS A N 1
ATOM 584 C CA . CYS A 1 82 ? 14.282 3.772 -16.920 1.00 53.47 82 CYS A CA 1
ATOM 585 C C . CYS A 1 82 ? 14.976 3.133 -18.127 1.00 53.47 82 CYS A C 1
ATOM 587 O O . CYS A 1 82 ? 16.073 2.590 -18.029 1.00 53.47 82 CYS A O 1
ATOM 589 N N . ASP A 1 83 ? 14.271 3.160 -19.256 1.00 45.44 83 ASP A N 1
ATOM 590 C CA . ASP A 1 83 ? 14.704 2.654 -20.556 1.00 45.44 83 ASP A CA 1
ATOM 591 C C . ASP A 1 83 ? 16.173 2.994 -20.874 1.00 45.44 83 ASP A C 1
ATOM 593 O O . ASP A 1 83 ? 16.619 4.136 -20.732 1.00 45.44 83 ASP A O 1
ATOM 597 N N . GLU A 1 84 ? 16.887 2.003 -21.413 1.00 48.31 84 GLU A N 1
ATOM 598 C CA . GLU A 1 84 ? 18.219 2.092 -22.019 1.00 48.31 84 GLU A CA 1
ATOM 599 C C . GLU A 1 84 ? 18.225 2.989 -23.279 1.00 48.31 84 GLU A C 1
ATOM 601 O O . GLU A 1 84 ? 18.578 2.557 -24.383 1.00 48.31 84 GLU A O 1
ATOM 606 N N . ARG A 1 85 ? 17.860 4.271 -23.167 1.00 44.50 85 ARG A N 1
ATOM 607 C CA . ARG A 1 85 ? 18.129 5.232 -24.237 1.00 44.50 85 ARG A CA 1
ATOM 608 C C . ARG A 1 85 ? 19.580 5.681 -24.131 1.00 44.50 85 ARG A C 1
ATOM 610 O O . ARG A 1 85 ? 19.927 6.637 -23.452 1.00 44.50 85 ARG A O 1
ATOM 617 N N . SER A 1 86 ? 20.427 4.945 -24.835 1.00 50.69 86 SER A N 1
ATOM 618 C CA . SER A 1 86 ? 21.793 5.337 -25.158 1.00 50.69 86 SER A CA 1
ATOM 619 C C . SER A 1 86 ? 21.787 6.685 -25.895 1.00 50.69 86 SER A C 1
ATOM 621 O O . SER A 1 86 ? 21.565 6.736 -27.102 1.00 50.69 86 SER A O 1
ATOM 623 N N . GLU A 1 87 ? 22.044 7.778 -25.175 1.00 49.59 87 GLU A N 1
ATOM 624 C CA . GLU A 1 87 ? 22.387 9.075 -25.762 1.00 49.59 87 GLU A CA 1
ATOM 625 C C . GLU A 1 87 ? 23.761 9.525 -25.232 1.00 49.59 87 GLU A C 1
ATOM 627 O O . GLU A 1 87 ? 24.127 9.337 -24.072 1.00 49.59 87 GLU A O 1
ATOM 632 N N . SER A 1 88 ? 24.606 9.920 -26.180 1.00 55.00 88 SER A N 1
ATOM 633 C CA . SER A 1 88 ? 26.064 9.817 -26.163 1.00 55.00 88 SER A CA 1
ATOM 634 C C . SER A 1 88 ? 26.759 11.110 -25.737 1.00 55.00 88 SER A C 1
ATOM 636 O O . SER A 1 88 ? 27.700 11.554 -26.400 1.00 55.00 88 SER A O 1
ATOM 638 N N . ASP A 1 89 ? 26.290 11.744 -24.672 1.00 49.38 89 ASP A N 1
ATOM 639 C CA . ASP A 1 89 ? 26.730 13.089 -24.308 1.00 49.38 89 ASP A CA 1
ATOM 640 C C . ASP A 1 89 ? 26.541 13.391 -22.817 1.00 49.38 89 ASP A C 1
ATOM 642 O O . ASP A 1 89 ? 25.918 14.360 -22.417 1.00 49.38 89 ASP A O 1
ATOM 646 N N . GLY A 1 90 ? 27.192 12.583 -21.979 1.00 50.19 90 GLY A N 1
ATOM 647 C CA . GLY A 1 90 ? 27.968 13.110 -20.850 1.00 50.19 90 GLY A CA 1
ATOM 648 C C . GLY A 1 90 ? 27.250 13.872 -19.730 1.00 50.19 90 GLY A C 1
ATOM 649 O O . GLY A 1 90 ? 27.948 14.542 -18.976 1.00 50.19 90 GLY A O 1
ATOM 650 N N . GLU A 1 91 ? 25.937 13.743 -19.561 1.00 52.50 91 GLU A N 1
ATOM 651 C CA . GLU A 1 91 ? 25.243 14.139 -18.332 1.00 52.50 91 GLU A CA 1
ATOM 652 C C . GLU A 1 91 ? 24.692 12.868 -17.680 1.00 52.50 91 GLU A C 1
ATOM 654 O O . GLU A 1 91 ? 23.832 12.177 -18.220 1.00 52.50 91 GLU A O 1
ATOM 659 N N . PHE A 1 92 ? 25.284 12.498 -16.548 1.00 42.62 92 PHE A N 1
ATOM 660 C CA . PHE A 1 92 ? 24.974 11.275 -15.817 1.00 42.62 92 PHE A CA 1
ATOM 661 C C . PHE A 1 92 ? 23.620 11.451 -15.112 1.00 42.62 92 PHE A C 1
ATOM 663 O O . PHE A 1 92 ? 23.577 11.798 -13.929 1.00 42.62 92 PHE A O 1
ATOM 670 N N . ASP A 1 93 ? 22.515 11.260 -15.836 1.00 46.84 93 ASP A N 1
ATOM 671 C CA . ASP A 1 93 ? 21.183 11.234 -15.236 1.00 46.84 93 ASP A CA 1
ATOM 672 C C . ASP A 1 93 ? 21.061 9.957 -14.399 1.00 46.84 93 ASP A C 1
ATOM 674 O O . ASP A 1 93 ? 20.991 8.830 -14.892 1.00 46.84 93 ASP A O 1
ATOM 678 N N . LYS A 1 94 ? 21.163 10.148 -13.085 1.00 47.38 94 LYS A N 1
ATOM 679 C CA . LYS A 1 94 ? 21.185 9.077 -12.096 1.00 47.38 94 LYS A CA 1
ATOM 6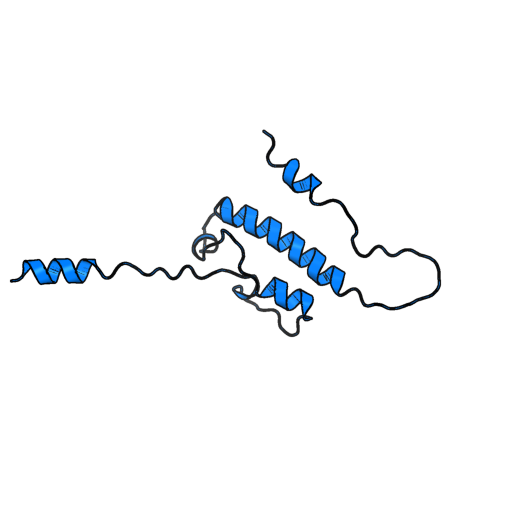80 C C . LYS A 1 94 ? 19.835 8.366 -12.089 1.00 47.38 94 LYS A C 1
ATOM 682 O O . LYS A 1 94 ? 18.877 8.876 -11.509 1.00 47.38 94 LYS A O 1
ATOM 687 N N . CYS A 1 95 ? 19.793 7.146 -12.612 1.00 49.81 95 CYS A N 1
ATOM 688 C CA . CYS A 1 95 ? 18.815 6.157 -12.170 1.00 49.81 95 CYS A CA 1
ATOM 689 C C . CYS A 1 95 ? 19.175 5.758 -10.728 1.00 49.81 95 CYS A C 1
ATOM 691 O O . CYS A 1 95 ? 19.923 4.818 -10.495 1.00 49.81 95 CYS A O 1
ATOM 693 N N . GLY A 1 96 ? 18.736 6.584 -9.774 1.00 50.69 96 GLY A N 1
ATOM 694 C CA . GLY A 1 96 ? 18.413 6.206 -8.396 1.00 50.69 96 GLY A CA 1
ATOM 695 C C . GLY A 1 96 ? 19.409 5.357 -7.601 1.00 50.69 96 GLY A C 1
ATOM 696 O O . GLY A 1 96 ? 18.965 4.479 -6.868 1.00 50.69 96 GLY A O 1
ATOM 697 N N . GLU A 1 97 ? 20.718 5.600 -7.683 1.00 47.03 97 GLU A N 1
ATOM 698 C CA . GLU A 1 97 ? 21.679 4.858 -6.859 1.00 47.03 97 GLU A CA 1
ATOM 699 C C . GLU A 1 97 ? 21.863 5.486 -5.462 1.00 47.03 97 GLU A C 1
ATOM 701 O O . GLU A 1 97 ? 22.260 6.644 -5.318 1.00 47.03 97 GLU A O 1
ATOM 706 N N . GLU A 1 98 ? 21.614 4.636 -4.459 1.00 45.69 98 GLU A N 1
ATOM 707 C CA . GLU A 1 98 ? 22.186 4.636 -3.105 1.00 45.69 98 GLU A CA 1
ATOM 708 C C . GLU A 1 98 ? 21.538 5.541 -2.026 1.00 45.69 98 GLU A C 1
ATOM 710 O O . GLU A 1 98 ? 21.159 6.680 -2.268 1.00 45.69 98 GLU A O 1
ATOM 715 N N . HIS A 1 99 ? 21.443 5.007 -0.796 1.00 42.44 99 HIS A N 1
ATOM 716 C CA . HIS A 1 99 ? 20.938 5.614 0.461 1.00 42.44 99 HIS A CA 1
ATOM 717 C C . HIS A 1 99 ? 19.458 5.428 0.851 1.00 42.44 99 HIS A C 1
ATOM 719 O O . HIS A 1 99 ? 18.748 6.404 1.075 1.00 42.44 99 HIS A O 1
ATOM 725 N N . ILE A 1 100 ? 18.994 4.189 1.076 1.00 50.22 100 ILE A N 1
ATOM 726 C CA . ILE A 1 100 ? 17.805 3.970 1.943 1.00 50.22 100 ILE A CA 1
ATOM 727 C C . ILE A 1 100 ? 18.055 2.967 3.085 1.00 50.22 100 ILE A C 1
ATOM 729 O O . ILE A 1 100 ? 17.339 2.997 4.086 1.00 50.22 100 ILE A O 1
ATOM 733 N N . ALA A 1 101 ? 19.121 2.157 3.038 1.00 48.84 101 ALA A N 1
ATOM 734 C CA . ALA A 1 101 ? 19.516 1.347 4.198 1.00 48.84 101 ALA A CA 1
ATOM 735 C C . ALA A 1 101 ? 19.820 2.213 5.444 1.00 48.84 101 ALA A C 1
ATOM 737 O O . ALA A 1 101 ? 19.523 1.793 6.558 1.00 48.84 101 ALA A O 1
ATOM 738 N N . ASP A 1 102 ? 20.278 3.457 5.252 1.00 49.69 102 ASP A N 1
ATOM 739 C CA . ASP A 1 102 ? 20.518 4.416 6.341 1.00 49.69 102 ASP A CA 1
ATOM 740 C C . ASP A 1 102 ? 19.229 5.018 6.933 1.00 49.69 102 ASP A C 1
ATOM 742 O O . ASP A 1 102 ? 19.221 5.472 8.076 1.00 49.69 102 ASP A O 1
ATOM 746 N N . GLN A 1 103 ? 18.117 5.033 6.189 1.00 50.94 103 GLN A N 1
ATOM 747 C CA . GLN A 1 103 ? 16.896 5.717 6.630 1.00 50.94 103 GLN A CA 1
ATOM 748 C C . GLN A 1 103 ? 16.053 4.849 7.574 1.00 50.94 103 GLN A C 1
ATOM 750 O O . GLN A 1 103 ? 15.370 5.376 8.449 1.00 50.94 103 GLN A O 1
ATOM 755 N N . LEU A 1 104 ? 16.160 3.519 7.460 1.00 49.81 104 LEU A N 1
ATOM 756 C CA . LEU A 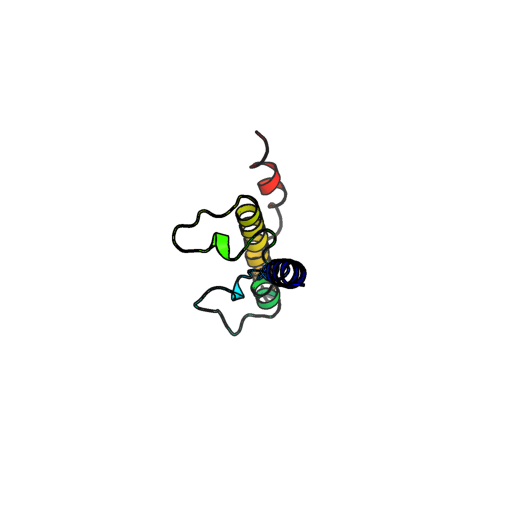1 104 ? 15.495 2.583 8.372 1.00 49.81 104 LEU A CA 1
ATOM 757 C C . LEU A 1 104 ? 16.265 2.360 9.684 1.00 49.81 104 LEU A C 1
ATOM 759 O O . LEU A 1 104 ? 15.643 2.012 10.685 1.00 49.81 104 LEU A O 1
ATOM 763 N N . GLU A 1 105 ? 17.583 2.593 9.722 1.00 52.34 105 GLU A N 1
ATOM 764 C CA . GLU A 1 105 ? 18.351 2.536 10.978 1.00 52.34 105 GLU A CA 1
ATOM 765 C C . GLU A 1 105 ? 18.202 3.803 11.839 1.00 52.34 105 GLU A C 1
ATOM 767 O O . GLU A 1 105 ? 18.432 3.744 13.049 1.00 52.34 105 GLU A O 1
ATOM 772 N N . TYR A 1 106 ? 17.788 4.938 11.260 1.00 46.56 106 TYR A N 1
ATOM 773 C CA . TYR A 1 106 ? 17.697 6.208 11.991 1.00 46.56 106 TYR A CA 1
ATOM 774 C C . TYR A 1 106 ? 16.356 6.429 12.718 1.00 46.56 106 TYR A C 1
ATOM 776 O O . TYR A 1 106 ? 16.325 7.133 13.723 1.00 46.56 106 TYR A O 1
ATOM 784 N N . GLU A 1 107 ? 15.250 5.820 12.271 1.00 50.47 107 GLU A N 1
ATOM 785 C CA . GLU A 1 107 ? 13.914 6.048 12.865 1.00 50.47 107 GLU A CA 1
ATOM 786 C C . GLU A 1 107 ? 13.551 5.056 13.996 1.00 50.47 107 GLU A C 1
ATOM 788 O O . GLU A 1 107 ? 12.546 5.233 14.678 1.00 50.47 107 GLU A O 1
ATOM 793 N N . TYR A 1 108 ? 14.393 4.044 14.256 1.00 47.38 108 TYR A N 1
ATOM 794 C CA . TYR A 1 108 ? 14.182 3.012 15.293 1.00 47.38 108 TYR A CA 1
ATOM 795 C C . TYR A 1 108 ? 15.267 2.972 16.385 1.00 47.38 108 TYR A C 1
ATOM 797 O O . TYR A 1 108 ? 15.453 1.950 17.050 1.00 47.38 108 TYR A O 1
ATOM 805 N N . LYS A 1 109 ? 15.991 4.077 16.593 1.00 43.81 109 LYS A N 1
ATOM 806 C CA . LYS A 1 109 ? 16.999 4.207 17.654 1.00 43.81 109 LYS A CA 1
ATOM 807 C C . LYS A 1 109 ? 16.587 5.290 18.653 1.00 43.81 109 LYS A C 1
ATOM 809 O O . LYS A 1 109 ? 17.158 6.378 18.667 1.00 43.81 109 LYS A O 1
ATOM 814 N N . GLU A 1 110 ? 15.565 4.980 19.452 1.00 46.66 110 GLU A N 1
ATOM 815 C CA . GLU A 1 110 ? 15.401 5.597 20.780 1.00 46.66 110 GLU A CA 1
ATOM 816 C C . GLU A 1 110 ? 16.472 5.075 21.748 1.00 46.66 110 GLU A C 1
ATOM 818 O O . GLU A 1 110 ? 16.775 3.857 21.706 1.00 46.66 110 GLU A O 1
#

Sequence (110 aa):
MHLLLVSLLLAVARLTAATDISLSSFTPRIDNLPSACRAVYTTPIDGCAATDFAAGATCSVQCLAGLVRIGVSVKTGFDDECDERSESDGEFDKCGEEHIADQLEYEYKE

Secondary structure (DSSP, 8-state):
--HHHHHHHTT----------BGGGSSSPP-S--HHHHHHHHSB-TT--GGGGSTTPPPPHHHHHHHHHHHHHHHHHHHTT-------S--------S-SHHHHHHTT--

Foldseek 3Di:
DVVVVVVVVVPPPPPPPQPQDFLCNDPPHDPPDDPLLVVLRPDGQFQDGPQCVPVPHPHDPRSVVSVVVSVVSNLLSVLVPPDPPDDPDDDCPDSDDDDDVVVVVPPPDD

Organism: NCBI:txid749634

Radius of gyration: 21.72 Å; chains: 1; bounding box: 55×52×50 Å